Protein AF-A0A3B8PLX9-F1 (afdb_monomer)

Sequence (90 aa):
ATSLEPASADDKPSKPSKPKDPPEPPPPAALLLETIRQRYPDKQLDDQEVLQGIYSELRGDLARSRRLSSFPLKNSDEPGFIFSAFHTSD

Structure (mmCIF, N/CA/C/O backbone):
data_AF-A0A3B8PLX9-F1
#
_entry.id   AF-A0A3B8PLX9-F1
#
loop_
_atom_site.group_PDB
_atom_site.id
_atom_site.type_symbol
_atom_site.label_atom_id
_atom_site.label_alt_id
_atom_site.label_comp_id
_atom_site.label_asym_id
_atom_site.label_entity_id
_atom_site.label_seq_id
_atom_site.pdbx_PDB_ins_code
_atom_site.Cartn_x
_atom_site.Cartn_y
_atom_site.Cartn_z
_atom_site.occupancy
_atom_site.B_iso_or_equiv
_atom_site.auth_seq_id
_atom_site.auth_comp_id
_atom_site.auth_asym_id
_atom_site.auth_atom_id
_atom_site.pdbx_PDB_model_num
ATOM 1 N N . ALA A 1 1 ? -73.718 -25.627 -36.104 1.00 40.94 1 ALA A N 1
ATOM 2 C CA . ALA A 1 1 ? -72.440 -25.727 -36.828 1.00 40.94 1 ALA A CA 1
ATOM 3 C C . ALA A 1 1 ? -71.320 -25.579 -35.814 1.00 40.94 1 ALA A C 1
ATOM 5 O O . ALA A 1 1 ? -71.329 -24.640 -35.031 1.00 40.94 1 ALA A O 1
ATOM 6 N N . THR A 1 2 ? -70.469 -26.590 -35.776 1.00 45.31 2 THR A N 1
ATOM 7 C CA . THR A 1 2 ? -69.294 -26.784 -34.926 1.00 45.31 2 THR A CA 1
ATOM 8 C C . THR A 1 2 ? -68.184 -25.786 -35.274 1.00 45.31 2 THR A C 1
ATOM 10 O O . THR A 1 2 ? -67.995 -25.520 -36.454 1.00 45.31 2 THR A O 1
ATOM 13 N N . SER A 1 3 ? -67.433 -25.299 -34.282 1.00 45.28 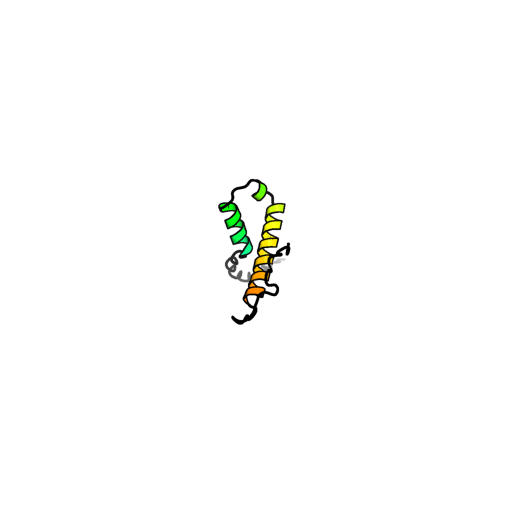3 SER A N 1
ATOM 14 C CA . SER A 1 3 ? -66.045 -24.804 -34.422 1.00 45.28 3 SER A CA 1
ATOM 15 C C . SER A 1 3 ? -65.458 -24.715 -33.004 1.00 45.28 3 SER A C 1
ATOM 17 O O . SER A 1 3 ? -65.882 -23.860 -32.238 1.00 45.28 3 SER A O 1
ATOM 19 N N . LEU A 1 4 ? -64.784 -25.741 -32.472 1.00 48.62 4 LEU A N 1
ATOM 20 C CA . LEU A 1 4 ? -63.360 -26.088 -32.649 1.00 48.62 4 LEU A CA 1
ATOM 21 C C . LEU A 1 4 ? -62.401 -24.912 -32.389 1.00 48.62 4 LEU A C 1
ATOM 23 O O . LEU A 1 4 ? -62.250 -24.012 -33.210 1.00 48.62 4 LEU A O 1
ATOM 27 N N . GLU A 1 5 ? -61.776 -24.999 -31.214 1.00 45.62 5 GLU A N 1
ATOM 28 C CA . GLU A 1 5 ? -60.527 -24.373 -30.762 1.00 45.62 5 GLU A CA 1
ATOM 29 C C . GLU A 1 5 ? -59.353 -24.693 -31.727 1.00 45.62 5 GLU A C 1
ATOM 31 O O . GLU A 1 5 ? -59.474 -25.619 -32.538 1.00 45.62 5 GLU A O 1
ATOM 36 N N . PRO A 1 6 ? -58.206 -23.986 -31.649 1.00 49.72 6 PRO A N 1
ATOM 37 C CA . PRO A 1 6 ? -57.218 -24.422 -30.657 1.00 49.72 6 PRO A CA 1
ATOM 38 C C . PRO A 1 6 ? -56.426 -23.301 -29.966 1.00 49.72 6 PRO A C 1
ATOM 40 O O . PRO A 1 6 ? -56.002 -22.317 -30.575 1.00 49.72 6 PRO A O 1
ATOM 43 N N . ALA A 1 7 ? -56.159 -23.529 -28.680 1.00 48.34 7 ALA A N 1
ATOM 44 C CA . ALA A 1 7 ? -55.030 -22.991 -27.948 1.00 48.34 7 ALA A CA 1
ATOM 45 C C . ALA A 1 7 ? -53.717 -23.128 -28.741 1.00 48.34 7 ALA A C 1
ATOM 47 O O . ALA A 1 7 ? -53.261 -24.234 -29.038 1.00 48.34 7 ALA A O 1
ATOM 48 N N . SER A 1 8 ? -53.066 -21.998 -29.021 1.00 42.56 8 SER A N 1
ATOM 49 C CA . SER A 1 8 ? -51.649 -21.985 -29.378 1.00 42.56 8 SER A CA 1
ATOM 50 C C . SER A 1 8 ? -50.826 -22.011 -28.097 1.00 42.56 8 SER A C 1
ATOM 52 O O . SER A 1 8 ? -50.611 -20.991 -27.444 1.00 42.56 8 SER A O 1
ATOM 54 N N . ALA A 1 9 ? -50.387 -23.215 -27.741 1.00 51.62 9 ALA A N 1
ATOM 55 C CA . ALA A 1 9 ? -49.258 -23.434 -26.859 1.00 51.62 9 ALA A CA 1
ATOM 56 C C . ALA A 1 9 ? -47.992 -22.856 -27.520 1.00 51.62 9 ALA A C 1
ATOM 58 O O . ALA A 1 9 ? -47.415 -23.465 -28.419 1.00 51.62 9 ALA A O 1
ATOM 59 N N . ASP A 1 10 ? -47.571 -21.667 -27.089 1.00 49.09 10 ASP A N 1
ATOM 60 C CA . ASP A 1 10 ? -46.253 -21.104 -27.406 1.00 49.09 10 ASP A CA 1
ATOM 61 C C . ASP A 1 10 ? -45.230 -21.706 -26.423 1.00 49.09 10 ASP A C 1
ATOM 63 O O . ASP A 1 10 ? -44.762 -21.069 -25.478 1.00 49.09 10 ASP A O 1
ATOM 67 N N . ASP A 1 11 ? -44.943 -22.996 -26.604 1.00 54.59 11 ASP A N 1
ATOM 68 C CA . ASP A 1 11 ? -43.874 -23.703 -25.899 1.00 54.59 11 ASP A CA 1
ATOM 69 C C . ASP A 1 11 ? -42.536 -23.332 -26.556 1.00 54.59 11 ASP A C 1
ATOM 71 O O . ASP A 1 11 ? -42.040 -23.987 -27.478 1.00 54.59 11 ASP A O 1
ATOM 75 N N . LYS A 1 12 ? -41.977 -22.185 -26.151 1.00 59.41 12 LYS A N 1
ATOM 76 C CA . LYS A 1 12 ? -40.623 -21.787 -26.549 1.00 59.41 12 LYS A CA 1
ATOM 77 C C . LYS A 1 12 ? -39.602 -22.510 -25.667 1.00 59.41 12 LYS A C 1
ATOM 79 O O . LYS A 1 12 ? -39.694 -22.409 -24.444 1.00 59.41 12 LYS A O 1
ATOM 84 N N . PRO A 1 13 ? -38.564 -23.148 -26.246 1.00 51.47 13 PRO A N 1
ATOM 85 C CA . PRO A 1 13 ? -37.569 -23.865 -25.463 1.00 51.47 13 PRO A CA 1
ATOM 86 C C . PRO A 1 13 ? -36.821 -22.889 -24.550 1.00 51.47 13 PRO A C 1
ATOM 88 O O . PRO A 1 13 ? -36.120 -21.986 -25.023 1.00 51.47 13 PRO A O 1
ATOM 91 N N . SER A 1 14 ? -36.956 -23.082 -23.237 1.00 59.06 14 SER A N 1
ATOM 92 C CA . SER A 1 14 ? -36.136 -22.408 -22.235 1.00 59.06 14 SER A CA 1
ATOM 93 C C . SER A 1 14 ? -34.670 -22.744 -22.504 1.00 59.06 14 SER A C 1
ATOM 95 O O . SER A 1 14 ? -34.233 -23.880 -22.314 1.00 59.06 14 SER A O 1
ATOM 97 N N . LYS A 1 15 ? -33.902 -21.758 -22.980 1.00 63.66 15 LYS A N 1
ATOM 98 C CA . LYS A 1 15 ? -32.450 -21.889 -23.136 1.00 63.66 15 LYS A CA 1
ATOM 99 C C . LYS A 1 15 ? -31.843 -22.310 -21.790 1.00 63.66 15 LYS A C 1
ATOM 101 O O . LYS A 1 15 ? -32.192 -21.706 -20.775 1.00 63.66 15 LYS A O 1
ATOM 106 N N . PRO A 1 16 ? -30.935 -23.299 -21.761 1.00 60.28 16 PRO A N 1
ATOM 107 C CA . PRO A 1 16 ? -30.288 -23.706 -20.526 1.00 60.28 16 PRO A CA 1
ATOM 108 C C . PRO A 1 16 ? -29.478 -22.536 -19.964 1.00 60.28 16 PRO A C 1
ATOM 110 O O . PRO A 1 16 ? -28.615 -21.966 -20.640 1.00 60.28 16 PRO A O 1
ATOM 113 N N . SER A 1 17 ? -29.789 -22.164 -18.726 1.00 60.22 17 SER A N 1
ATOM 114 C CA . SER A 1 17 ? -29.046 -21.201 -17.923 1.00 60.22 17 SER A CA 1
ATOM 115 C C . SER A 1 17 ? -27.597 -21.674 -17.839 1.00 60.22 17 SER A C 1
ATOM 117 O O . SER A 1 17 ? -27.327 -22.762 -17.328 1.00 60.22 17 SER A O 1
ATOM 119 N N . LYS A 1 18 ? -26.656 -20.884 -18.367 1.00 67.50 18 LYS A N 1
ATOM 120 C CA . LYS A 1 18 ? -25.227 -21.172 -18.206 1.00 67.50 18 LYS A CA 1
ATOM 121 C C . LYS A 1 18 ? -24.891 -21.283 -16.709 1.00 67.50 18 LYS A C 1
ATOM 123 O O . LYS A 1 18 ? -25.462 -20.521 -15.921 1.00 67.50 18 LYS A O 1
ATOM 128 N N . PRO A 1 19 ? -23.985 -22.198 -16.316 1.00 63.59 19 PRO A N 1
ATOM 129 C CA . PRO A 1 19 ? -23.510 -22.289 -14.943 1.00 63.59 19 PRO A CA 1
ATOM 130 C C . PRO A 1 19 ? -23.007 -20.921 -14.485 1.00 63.59 19 PRO A C 1
ATOM 132 O O . PRO A 1 19 ? -22.288 -20.246 -15.218 1.00 63.59 19 PRO A O 1
ATOM 135 N N . LYS A 1 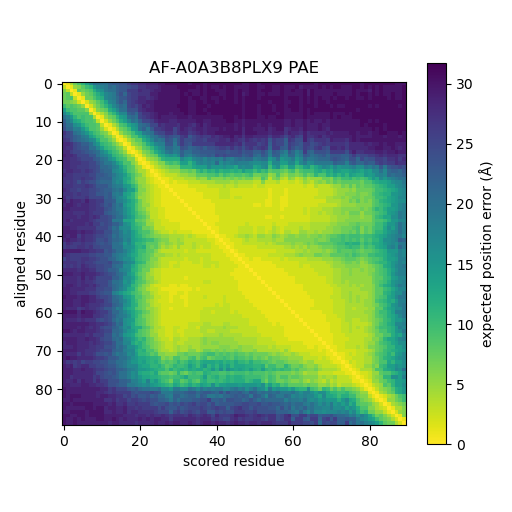20 ? -23.436 -20.499 -13.297 1.00 72.50 20 LYS A N 1
ATOM 136 C CA . LYS A 1 20 ? -22.982 -19.260 -12.671 1.00 72.50 20 LYS A CA 1
ATOM 137 C C . LYS A 1 20 ? -21.491 -19.426 -12.375 1.00 72.50 20 LYS A C 1
ATOM 139 O O . LYS A 1 20 ? -21.139 -20.310 -11.595 1.00 72.50 20 LYS A O 1
ATOM 144 N N . ASP A 1 21 ? -20.646 -18.634 -13.031 1.00 76.06 21 ASP A N 1
ATOM 145 C CA . ASP A 1 21 ? -19.206 -18.662 -12.786 1.00 76.06 21 ASP A CA 1
ATOM 146 C C . ASP A 1 21 ? -18.923 -18.442 -11.286 1.00 76.06 21 ASP A C 1
ATOM 148 O O . ASP A 1 21 ? -19.662 -17.701 -10.619 1.00 76.06 21 ASP A O 1
ATOM 152 N N . PRO A 1 22 ? -17.901 -19.114 -10.725 1.00 76.94 22 PRO A N 1
ATOM 153 C CA . PRO A 1 22 ? -17.532 -18.938 -9.328 1.00 76.94 22 PRO A CA 1
ATOM 154 C C . PRO A 1 22 ? -17.176 -17.469 -9.042 1.00 76.94 22 PRO A C 1
ATOM 156 O O . PRO A 1 22 ? -16.657 -16.780 -9.924 1.00 76.94 22 PRO A O 1
ATOM 159 N N . PRO A 1 23 ? -17.457 -16.969 -7.824 1.00 79.31 23 PRO A N 1
ATOM 160 C CA . PRO A 1 23 ? -17.202 -15.577 -7.477 1.00 79.31 23 PRO A CA 1
ATOM 161 C C . PRO A 1 23 ? -15.710 -15.254 -7.601 1.00 79.31 23 PRO A C 1
ATOM 163 O O . PRO A 1 23 ? -14.860 -16.003 -7.115 1.00 79.31 23 PRO A O 1
ATOM 166 N N . GLU A 1 24 ? -15.407 -14.135 -8.257 1.00 84.12 24 GLU A N 1
ATOM 167 C CA . GLU A 1 24 ? -14.041 -13.638 -8.410 1.00 84.12 24 GLU A CA 1
ATOM 168 C C . GLU A 1 24 ? -13.423 -13.365 -7.027 1.00 84.12 24 GLU A C 1
ATOM 170 O O . GLU A 1 24 ? -14.118 -12.861 -6.134 1.00 84.12 24 GLU A O 1
ATOM 175 N N . PRO A 1 25 ? -12.137 -13.704 -6.807 1.00 86.50 25 PRO A N 1
ATOM 176 C CA . PRO A 1 25 ? -11.482 -13.408 -5.543 1.00 86.50 25 PRO A CA 1
ATOM 177 C C . PRO A 1 25 ? -11.486 -11.899 -5.262 1.00 86.50 25 PRO A C 1
ATOM 179 O O . PRO A 1 25 ? -11.360 -11.087 -6.183 1.00 86.50 25 PRO A O 1
ATOM 182 N N . PRO A 1 26 ? -11.593 -11.501 -3.983 1.00 88.56 26 PRO A N 1
ATOM 183 C CA . PRO A 1 26 ? -11.599 -10.096 -3.620 1.00 88.56 26 PRO A CA 1
ATOM 184 C C . PRO A 1 26 ? -10.279 -9.424 -4.032 1.00 88.56 26 PRO A C 1
ATOM 186 O O . PRO A 1 26 ? -9.210 -10.043 -3.955 1.00 88.56 26 PRO A O 1
ATOM 189 N N . PRO A 1 27 ? -10.318 -8.139 -4.425 1.00 92.62 27 PRO A N 1
ATOM 190 C CA . PRO A 1 27 ? -9.113 -7.393 -4.749 1.00 92.62 27 PRO A CA 1
ATOM 191 C C . PRO A 1 27 ? -8.109 -7.410 -3.584 1.00 92.62 27 PRO A C 1
ATOM 193 O O . PRO A 1 27 ? -8.521 -7.294 -2.427 1.00 92.62 27 PRO A O 1
ATOM 196 N N . PRO A 1 28 ? -6.788 -7.445 -3.844 1.00 93.62 28 PRO A N 1
ATOM 197 C CA . PRO A 1 28 ? -5.781 -7.452 -2.780 1.00 93.62 28 PRO A CA 1
ATOM 198 C C . PRO A 1 28 ? -5.910 -6.288 -1.785 1.00 93.62 28 PRO A C 1
ATOM 200 O O . PRO A 1 28 ? -5.708 -6.474 -0.591 1.00 93.62 28 PRO A O 1
ATOM 203 N N . ALA A 1 29 ? -6.307 -5.100 -2.255 1.00 95.31 29 ALA A N 1
ATOM 204 C CA . ALA A 1 29 ? -6.545 -3.942 -1.393 1.00 95.31 29 ALA A CA 1
ATOM 205 C C . ALA A 1 29 ? -7.690 -4.173 -0.385 1.00 95.31 29 ALA A C 1
ATOM 207 O O . ALA A 1 29 ? -7.608 -3.696 0.742 1.00 95.31 29 ALA A O 1
ATOM 208 N N . ALA A 1 30 ? -8.721 -4.943 -0.755 1.00 94.88 30 ALA A N 1
ATOM 209 C CA . ALA A 1 30 ? -9.828 -5.276 0.141 1.00 94.88 30 ALA A CA 1
ATOM 210 C C . ALA A 1 30 ? -9.375 -6.230 1.258 1.00 94.88 30 ALA A C 1
ATOM 212 O O . ALA A 1 30 ? -9.732 -6.042 2.416 1.00 94.88 30 ALA A O 1
ATOM 213 N N . LEU A 1 31 ? -8.526 -7.210 0.928 1.00 95.88 31 LEU A N 1
ATOM 214 C CA . LEU A 1 31 ? -7.942 -8.122 1.918 1.00 95.88 31 LEU A CA 1
ATOM 215 C C . LEU A 1 31 ? -7.030 -7.388 2.912 1.00 95.88 31 LEU A C 1
ATOM 217 O O . LEU A 1 31 ? -7.063 -7.662 4.113 1.00 95.88 31 LEU A O 1
ATOM 221 N N . LEU A 1 32 ? -6.224 -6.442 2.420 1.00 95.69 32 LEU A N 1
ATOM 222 C CA . LEU A 1 32 ? -5.358 -5.618 3.265 1.00 95.69 32 LEU A CA 1
ATOM 223 C C . LEU A 1 32 ? -6.168 -4.706 4.187 1.00 95.69 32 LEU A C 1
ATOM 225 O O . LEU A 1 32 ? -5.853 -4.620 5.371 1.00 95.69 32 LEU A O 1
ATOM 229 N N . LEU A 1 33 ? -7.229 -4.080 3.673 1.00 95.81 33 LEU A N 1
ATOM 230 C CA . LEU A 1 33 ? -8.126 -3.261 4.483 1.00 95.81 33 LEU A CA 1
ATOM 231 C C . LEU A 1 33 ? -8.738 -4.076 5.627 1.00 95.81 33 LEU A C 1
ATOM 233 O O . LEU A 1 33 ? -8.710 -3.645 6.776 1.00 95.81 33 LEU A O 1
ATOM 237 N N . GLU A 1 34 ? -9.221 -5.282 5.339 1.00 95.12 34 GLU A N 1
ATOM 238 C CA . GLU A 1 34 ? -9.799 -6.149 6.367 1.00 95.12 34 GLU A CA 1
ATOM 239 C C . GLU A 1 34 ? -8.756 -6.585 7.406 1.00 95.12 34 GLU A C 1
ATOM 241 O O . GLU A 1 34 ? -9.030 -6.624 8.605 1.00 95.12 34 GLU A O 1
ATOM 246 N N . THR A 1 35 ? -7.516 -6.820 6.969 1.00 96.06 35 THR A N 1
ATOM 247 C CA . THR A 1 35 ? -6.396 -7.095 7.879 1.00 96.06 35 THR A CA 1
ATOM 248 C C . THR A 1 35 ? -6.127 -5.910 8.812 1.00 96.06 35 THR A C 1
ATOM 250 O O . THR A 1 35 ? -5.895 -6.113 10.005 1.00 96.06 35 THR A O 1
ATOM 253 N N . ILE A 1 36 ? -6.187 -4.674 8.304 1.00 95.00 36 ILE A N 1
ATOM 254 C CA . ILE A 1 36 ? -6.028 -3.458 9.117 1.00 95.00 36 ILE A CA 1
ATOM 255 C C . ILE A 1 36 ? -7.139 -3.378 10.166 1.00 95.00 36 ILE A C 1
ATOM 257 O O . ILE A 1 36 ? -6.834 -3.188 11.341 1.00 95.00 36 ILE A O 1
ATOM 261 N N . ARG A 1 37 ? -8.399 -3.618 9.782 1.00 94.69 37 ARG A N 1
ATOM 262 C CA . ARG A 1 37 ? -9.541 -3.610 10.715 1.00 94.69 37 ARG A CA 1
ATOM 263 C C . ARG A 1 37 ? -9.399 -4.649 11.827 1.00 94.69 37 ARG A C 1
ATOM 265 O O . ARG A 1 37 ? -9.694 -4.361 12.981 1.00 94.69 37 ARG A O 1
ATOM 272 N N . GLN A 1 38 ? -8.907 -5.843 11.497 1.00 95.56 38 GLN A N 1
ATOM 273 C CA . GLN A 1 38 ? -8.678 -6.904 12.482 1.00 95.56 38 GLN A CA 1
ATOM 274 C C . GLN A 1 38 ? -7.524 -6.590 13.441 1.00 95.56 38 GLN A C 1
ATOM 276 O O . GLN A 1 38 ? -7.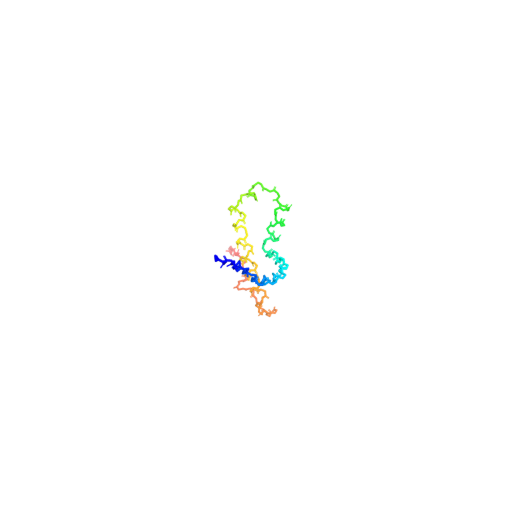571 -6.966 14.611 1.00 95.56 38 GLN A O 1
ATOM 281 N N . ARG A 1 39 ? -6.463 -5.941 12.948 1.00 96.88 39 ARG A N 1
ATOM 282 C CA . ARG A 1 39 ? -5.264 -5.629 13.742 1.00 96.88 39 ARG A CA 1
ATOM 283 C C . ARG A 1 39 ? -5.424 -4.382 14.605 1.00 96.88 39 ARG A C 1
ATOM 285 O O . ARG A 1 39 ? -4.841 -4.336 15.685 1.00 96.88 39 ARG A O 1
ATOM 292 N N . TYR A 1 40 ? -6.190 -3.404 14.137 1.00 94.69 40 TYR A N 1
ATOM 293 C CA . TYR A 1 40 ? -6.344 -2.097 14.766 1.00 94.69 40 TYR A CA 1
ATOM 294 C C . TYR A 1 40 ? -7.831 -1.774 14.928 1.00 94.69 40 TYR A C 1
ATOM 296 O O . TYR A 1 40 ? -8.368 -0.999 14.146 1.00 94.69 40 TYR A O 1
ATOM 304 N N . PRO A 1 41 ? -8.526 -2.373 15.908 1.00 90.81 41 PRO A N 1
ATOM 305 C CA . PRO A 1 41 ? -9.940 -2.099 16.130 1.00 90.81 41 PRO A CA 1
ATOM 306 C C . PRO A 1 41 ? -10.122 -0.679 16.691 1.00 90.81 41 PRO A C 1
ATOM 308 O O . PRO A 1 41 ? -10.060 -0.459 17.900 1.00 90.81 41 PRO A O 1
ATOM 311 N N . ASP A 1 42 ? -10.330 0.284 15.797 1.00 94.50 42 ASP A N 1
ATOM 312 C CA . ASP A 1 42 ? -10.620 1.685 16.100 1.00 94.50 42 ASP A CA 1
ATOM 313 C C . ASP A 1 42 ? -12.010 2.050 15.561 1.00 94.50 42 ASP A C 1
ATOM 315 O O . ASP A 1 42 ? -12.394 1.629 14.471 1.00 94.50 42 ASP A O 1
ATOM 319 N N . LYS A 1 43 ? -12.752 2.873 16.306 1.00 93.38 43 LYS A N 1
ATOM 320 C CA . LYS A 1 43 ? -14.080 3.375 15.922 1.00 93.38 43 LYS A CA 1
ATOM 321 C C . LYS A 1 43 ? -14.033 4.196 14.636 1.00 93.38 43 LYS A C 1
ATOM 323 O O . LYS A 1 43 ? -15.017 4.256 13.910 1.00 93.38 43 LYS A O 1
ATOM 328 N N . GLN A 1 44 ? -12.899 4.837 14.349 1.00 91.25 44 GLN A N 1
ATOM 329 C CA . GLN A 1 44 ? -12.723 5.579 13.098 1.00 91.25 44 GLN A CA 1
ATOM 330 C C . GLN A 1 44 ? -12.734 4.660 11.867 1.00 91.25 44 GLN A C 1
ATOM 332 O O . GLN A 1 44 ? -13.078 5.107 10.779 1.00 91.25 44 GLN A O 1
ATOM 337 N N . LEU A 1 45 ? -12.413 3.371 12.028 1.00 91.50 45 LEU A N 1
ATOM 338 C CA . LEU A 1 45 ? -12.459 2.382 10.946 1.00 91.50 45 LEU A CA 1
ATOM 339 C C . LEU A 1 45 ? -13.862 1.801 10.708 1.00 91.50 45 LEU A C 1
ATOM 341 O O . LEU A 1 45 ? -14.013 0.903 9.879 1.00 91.50 45 LEU A O 1
ATOM 345 N N . ASP A 1 46 ? -14.880 2.296 11.413 1.00 91.12 46 ASP A N 1
ATOM 346 C CA . ASP A 1 46 ? -16.285 2.039 11.089 1.00 91.12 46 ASP A CA 1
ATOM 347 C C . ASP A 1 46 ? -16.869 3.126 10.169 1.00 91.12 46 ASP A C 1
ATOM 349 O O . ASP A 1 46 ? -17.940 2.937 9.590 1.00 91.12 46 ASP A O 1
ATOM 353 N N . ASP A 1 47 ? -16.165 4.252 10.008 1.00 95.94 47 ASP A N 1
ATOM 354 C CA . ASP A 1 47 ? -16.557 5.323 9.099 1.00 95.94 47 ASP A CA 1
ATOM 355 C C . ASP A 1 47 ? -16.269 4.929 7.642 1.00 95.94 47 ASP A C 1
ATOM 357 O O . ASP A 1 47 ? -15.137 4.633 7.246 1.00 95.94 47 ASP A O 1
ATOM 361 N N . GLN A 1 48 ? -17.317 4.948 6.820 1.00 94.94 48 GLN A N 1
ATOM 362 C CA . GLN A 1 48 ? -17.234 4.579 5.415 1.00 94.94 48 GLN A CA 1
ATOM 363 C C . GLN A 1 48 ? -16.332 5.522 4.606 1.00 94.94 48 GLN A C 1
ATOM 365 O O . GLN A 1 48 ? -15.667 5.056 3.681 1.00 94.94 48 GLN A O 1
ATOM 370 N N . GLU A 1 49 ? -16.281 6.818 4.923 1.00 96.62 49 GLU A N 1
ATOM 371 C CA . GLU A 1 49 ? -15.409 7.765 4.216 1.00 96.62 49 GLU A CA 1
ATOM 372 C C . GLU A 1 49 ? -13.936 7.454 4.492 1.00 96.62 49 GLU A C 1
ATOM 374 O O . GLU A 1 49 ? -13.119 7.408 3.566 1.00 96.62 49 GLU A O 1
ATOM 379 N N . VAL A 1 50 ? -13.615 7.130 5.747 1.00 95.50 50 VAL A N 1
ATOM 380 C CA . VAL A 1 50 ? -12.273 6.706 6.168 1.00 95.50 50 VAL A CA 1
ATOM 381 C C . VAL A 1 50 ? -11.883 5.404 5.470 1.00 95.50 50 VAL A C 1
ATOM 383 O O . VAL A 1 50 ? -10.806 5.318 4.875 1.00 95.50 50 VAL A O 1
ATOM 386 N N . LEU A 1 51 ? -12.772 4.406 5.460 1.00 95.56 51 LEU A N 1
ATOM 387 C CA . LEU A 1 51 ? -12.526 3.126 4.790 1.00 95.56 51 LEU A CA 1
ATOM 388 C C . LEU A 1 51 ? -12.291 3.289 3.283 1.00 95.56 51 LEU A C 1
ATOM 390 O O . LEU A 1 51 ? -11.394 2.651 2.727 1.00 95.56 51 LEU A O 1
ATOM 394 N N . GLN A 1 52 ? -13.060 4.154 2.615 1.00 96.75 52 GLN A N 1
ATOM 395 C CA . GLN A 1 52 ? -12.875 4.450 1.190 1.00 96.75 52 GLN A CA 1
ATOM 396 C C . GLN A 1 52 ? -11.552 5.174 0.914 1.00 96.75 52 GLN A C 1
ATOM 398 O O . GLN A 1 52 ? -10.885 4.868 -0.082 1.00 96.75 52 GLN A O 1
ATOM 403 N N . GLY A 1 53 ? -11.149 6.093 1.796 1.00 97.38 53 GLY A N 1
ATOM 404 C CA . GLY A 1 53 ? -9.854 6.770 1.731 1.00 97.38 53 GLY A CA 1
ATOM 405 C C . GLY A 1 53 ? -8.695 5.777 1.805 1.00 97.38 53 GLY A C 1
ATOM 406 O O . GLY A 1 53 ? -7.891 5.695 0.873 1.00 97.38 53 GLY A O 1
ATOM 407 N N . ILE A 1 54 ? -8.680 4.944 2.850 1.00 96.44 54 ILE A N 1
ATOM 408 C CA . ILE A 1 54 ? -7.647 3.918 3.056 1.00 96.44 54 ILE A CA 1
ATOM 409 C C . ILE A 1 54 ? -7.624 2.933 1.882 1.00 96.44 54 ILE A C 1
ATOM 411 O O . ILE A 1 54 ? -6.562 2.617 1.348 1.00 96.44 54 ILE A O 1
ATOM 415 N N . TYR A 1 55 ? -8.787 2.461 1.425 1.00 97.06 55 TYR A N 1
ATOM 416 C CA . TYR A 1 55 ? -8.862 1.549 0.284 1.00 97.06 55 TYR A CA 1
ATOM 417 C C . TYR A 1 55 ? -8.247 2.148 -0.989 1.00 97.06 55 TYR A C 1
ATOM 419 O O . TYR A 1 55 ? -7.500 1.475 -1.708 1.00 97.06 55 TYR A O 1
ATOM 427 N N . SER A 1 56 ? -8.558 3.415 -1.274 1.00 97.56 56 SER A N 1
ATOM 428 C CA . SER A 1 56 ? -8.049 4.128 -2.448 1.00 97.56 56 SER A CA 1
ATOM 429 C C . SER A 1 56 ? -6.529 4.289 -2.391 1.00 97.56 56 SER A C 1
ATOM 431 O O . SER A 1 56 ? -5.848 4.081 -3.400 1.00 97.56 56 SER A O 1
ATOM 433 N N . GLU A 1 57 ? -5.995 4.586 -1.207 1.00 97.69 57 GLU A N 1
ATOM 434 C CA . GLU A 1 57 ? -4.558 4.678 -0.955 1.00 97.69 57 GLU A CA 1
ATOM 435 C C . GLU A 1 57 ? -3.861 3.328 -1.149 1.00 97.69 57 GLU A C 1
ATOM 437 O O . GLU A 1 57 ? -2.958 3.228 -1.983 1.00 97.69 57 GLU A O 1
ATOM 442 N N . LEU A 1 58 ? -4.361 2.264 -0.508 1.00 97.31 58 LEU A N 1
ATOM 443 C CA . LEU A 1 58 ? -3.835 0.901 -0.645 1.00 97.31 58 LEU A CA 1
ATOM 444 C C . LEU A 1 58 ? -3.805 0.447 -2.105 1.00 97.31 58 LEU A C 1
ATOM 446 O O . LEU A 1 58 ? -2.828 -0.142 -2.576 1.00 97.31 58 LEU A O 1
ATOM 450 N N . ARG A 1 59 ? -4.870 0.730 -2.860 1.00 97.19 59 ARG A N 1
ATOM 451 C CA . ARG A 1 59 ? -4.925 0.412 -4.289 1.00 97.19 59 ARG A CA 1
ATOM 452 C C . ARG A 1 59 ? -3.853 1.175 -5.073 1.00 97.19 59 ARG A C 1
ATOM 454 O O . ARG A 1 59 ? -3.206 0.585 -5.944 1.00 97.19 59 ARG A O 1
ATOM 461 N N . GLY A 1 60 ? -3.670 2.461 -4.779 1.00 97.50 60 GLY A N 1
ATOM 462 C CA . GLY A 1 60 ? -2.638 3.298 -5.389 1.00 97.50 60 GLY A CA 1
ATOM 463 C C . GLY A 1 60 ? -1.224 2.806 -5.080 1.00 97.50 60 GLY A C 1
ATOM 464 O O . GLY A 1 60 ? -0.406 2.682 -5.994 1.00 97.50 60 GLY A O 1
ATOM 465 N N . ASP A 1 61 ? -0.950 2.461 -3.825 1.00 97.19 61 ASP A N 1
ATOM 466 C CA . ASP A 1 61 ? 0.342 1.940 -3.377 1.00 97.19 61 ASP A CA 1
ATOM 467 C C . ASP A 1 61 ? 0.680 0.594 -3.998 1.00 97.19 61 ASP A C 1
ATOM 469 O O . ASP A 1 61 ? 1.806 0.388 -4.451 1.00 97.19 61 ASP A O 1
ATOM 473 N N . LEU A 1 62 ? -0.286 -0.317 -4.113 1.00 96.56 62 LEU A N 1
ATOM 474 C CA . LEU A 1 62 ? -0.065 -1.596 -4.787 1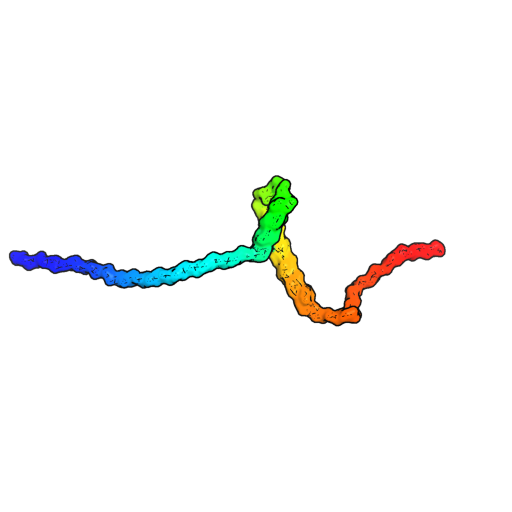.00 96.56 62 LEU A CA 1
ATOM 475 C C . LEU A 1 62 ? 0.276 -1.411 -6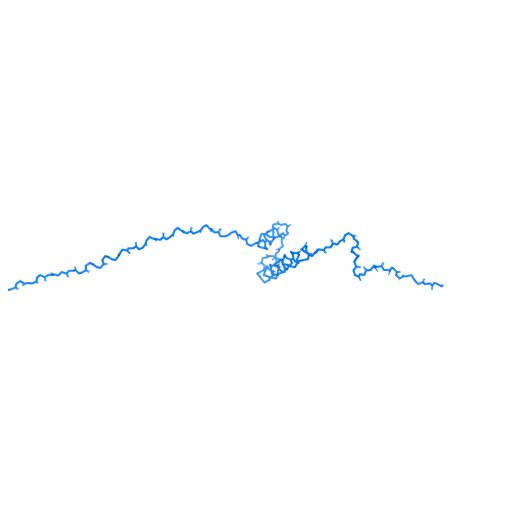.270 1.00 96.56 62 LEU A C 1
ATOM 477 O O . LEU A 1 62 ? 1.150 -2.098 -6.798 1.00 96.56 62 LEU A O 1
ATOM 481 N N . ALA A 1 63 ? -0.383 -0.477 -6.956 1.00 95.25 63 ALA A N 1
ATOM 482 C CA . ALA A 1 63 ? -0.069 -0.180 -8.350 1.00 95.25 63 ALA A CA 1
ATOM 483 C C . ALA A 1 63 ? 1.322 0.463 -8.497 1.00 95.25 63 ALA A C 1
ATOM 485 O O . ALA A 1 63 ? 2.110 0.046 -9.351 1.00 95.25 63 ALA A O 1
ATOM 486 N N . ARG A 1 64 ? 1.648 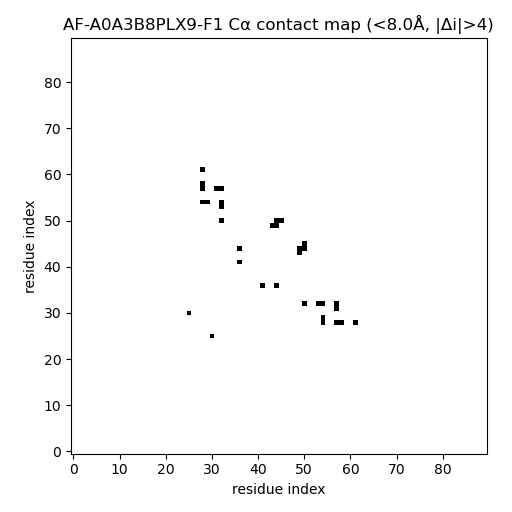1.446 -7.646 1.00 96.94 64 ARG A N 1
ATOM 487 C CA . ARG A 1 64 ? 2.961 2.112 -7.634 1.00 96.94 64 ARG A CA 1
ATOM 488 C C . ARG A 1 64 ? 4.089 1.145 -7.298 1.00 96.94 64 ARG A C 1
ATOM 490 O O . ARG A 1 64 ? 5.075 1.103 -8.024 1.00 96.94 64 ARG A O 1
ATOM 497 N N . SER A 1 65 ? 3.934 0.349 -6.245 1.00 96.12 65 SER A N 1
ATOM 498 C CA . SER A 1 65 ? 4.948 -0.610 -5.794 1.00 96.12 65 SER A CA 1
ATOM 499 C C . SER A 1 65 ? 5.255 -1.656 -6.859 1.00 96.12 65 SER A C 1
ATOM 501 O O . SER A 1 65 ? 6.425 -1.879 -7.138 1.00 96.12 65 SER A O 1
ATOM 503 N N . ARG A 1 66 ? 4.239 -2.216 -7.534 1.00 95.81 66 ARG A N 1
ATOM 504 C CA . ARG A 1 66 ? 4.437 -3.129 -8.677 1.00 95.81 66 ARG A CA 1
ATOM 505 C C . ARG A 1 66 ? 5.236 -2.487 -9.807 1.00 95.81 66 ARG A C 1
ATOM 507 O O . ARG A 1 66 ? 6.076 -3.138 -10.417 1.00 95.81 66 ARG A O 1
ATOM 514 N N . ARG A 1 67 ? 4.975 -1.210 -10.100 1.00 95.75 67 ARG A N 1
ATOM 515 C CA . ARG A 1 67 ? 5.717 -0.478 -11.131 1.00 95.75 67 ARG A CA 1
ATOM 516 C C . ARG A 1 67 ? 7.169 -0.256 -10.712 1.00 95.75 67 ARG A C 1
ATOM 518 O O . ARG A 1 67 ? 8.065 -0.519 -11.507 1.00 95.75 67 ARG A O 1
ATOM 525 N N . LEU A 1 68 ? 7.399 0.196 -9.482 1.00 94.69 68 LEU A N 1
ATOM 526 C CA . LEU A 1 68 ? 8.742 0.463 -8.962 1.00 94.69 68 LEU A CA 1
ATOM 527 C C . LEU A 1 68 ? 9.573 -0.818 -8.833 1.00 94.69 68 LEU A C 1
ATOM 529 O O . LEU A 1 68 ? 10.731 -0.822 -9.229 1.00 94.69 68 LEU A O 1
ATOM 533 N N . SER A 1 69 ? 8.980 -1.917 -8.361 1.00 94.50 69 SER A N 1
ATOM 534 C CA . SER A 1 69 ? 9.676 -3.203 -8.229 1.00 94.50 69 SER A CA 1
ATOM 535 C C . SER A 1 69 ? 10.016 -3.852 -9.570 1.00 94.50 69 SER A C 1
ATOM 537 O O . SER A 1 69 ? 10.907 -4.693 -9.633 1.00 94.50 69 SER A O 1
ATOM 539 N N . SER A 1 70 ? 9.325 -3.464 -10.646 1.00 94.94 70 SER A N 1
ATOM 540 C CA . SER A 1 70 ? 9.630 -3.915 -12.007 1.00 94.94 70 SER A CA 1
ATOM 541 C C . SER A 1 70 ? 10.749 -3.119 -12.686 1.00 94.94 70 SER A C 1
ATOM 543 O O . SER A 1 70 ? 11.189 -3.497 -13.772 1.00 94.94 70 SER A O 1
ATOM 545 N N . PHE A 1 71 ? 11.198 -2.010 -12.087 1.00 92.94 71 PHE A N 1
ATOM 546 C CA . PHE A 1 71 ? 12.252 -1.189 -12.669 1.00 92.94 71 PHE A CA 1
ATOM 547 C C . PHE A 1 71 ? 13.610 -1.904 -12.540 1.00 92.94 71 PHE A C 1
ATOM 549 O O . PHE A 1 71 ? 13.990 -2.289 -11.432 1.00 92.94 71 PHE A O 1
ATOM 556 N N . PRO A 1 72 ? 14.352 -2.108 -13.643 1.00 93.56 72 PRO A N 1
ATOM 557 C CA . PRO A 1 72 ? 15.603 -2.851 -13.615 1.00 93.56 72 PRO A CA 1
ATOM 558 C C . PRO A 1 72 ? 16.720 -1.991 -13.018 1.00 93.56 72 PRO A C 1
ATOM 560 O O . PRO A 1 72 ? 17.297 -1.153 -13.708 1.00 93.56 72 PRO A O 1
ATOM 563 N N . LEU A 1 73 ? 17.030 -2.220 -11.743 1.00 91.62 73 LEU A N 1
ATOM 564 C CA . LEU A 1 73 ? 18.178 -1.616 -11.070 1.00 91.62 73 LEU A CA 1
ATOM 565 C C . LEU A 1 73 ? 19.395 -2.541 -11.131 1.00 91.62 73 LEU A C 1
ATOM 567 O O . LEU A 1 73 ? 19.286 -3.760 -10.974 1.00 91.62 73 LEU A O 1
ATOM 571 N N . LYS A 1 74 ? 20.570 -1.956 -11.337 1.00 94.19 74 LYS A N 1
ATOM 572 C CA . LYS A 1 74 ? 21.867 -2.598 -11.116 1.00 94.19 74 LYS A CA 1
ATOM 573 C C . LYS A 1 74 ? 22.283 -2.385 -9.665 1.00 94.19 74 LYS A C 1
ATOM 575 O O . LYS A 1 74 ? 21.966 -1.369 -9.063 1.00 94.19 74 LYS A O 1
ATOM 580 N N . ASN A 1 75 ? 23.092 -3.293 -9.122 1.00 85.94 75 ASN A N 1
ATOM 581 C CA . ASN A 1 75 ? 23.648 -3.131 -7.769 1.00 85.94 75 ASN A CA 1
ATOM 582 C C . ASN A 1 75 ? 24.548 -1.888 -7.622 1.00 85.94 75 ASN A C 1
ATOM 584 O O . ASN A 1 75 ? 24.845 -1.486 -6.505 1.00 85.94 75 ASN A O 1
ATOM 588 N N . SER A 1 76 ? 25.005 -1.310 -8.736 1.00 89.88 76 SER A N 1
ATOM 589 C CA . SER A 1 76 ? 25.757 -0.054 -8.780 1.00 89.88 76 SER A CA 1
ATOM 590 C C . SER A 1 76 ? 24.872 1.195 -8.821 1.00 89.88 76 SER A C 1
ATOM 592 O O . SER A 1 76 ? 25.412 2.294 -8.852 1.00 89.88 76 SER A O 1
ATOM 594 N N . ASP A 1 77 ? 23.548 1.050 -8.923 1.00 87.50 77 ASP A N 1
ATOM 595 C CA . ASP A 1 77 ? 22.645 2.194 -8.996 1.00 87.50 77 ASP A CA 1
ATOM 59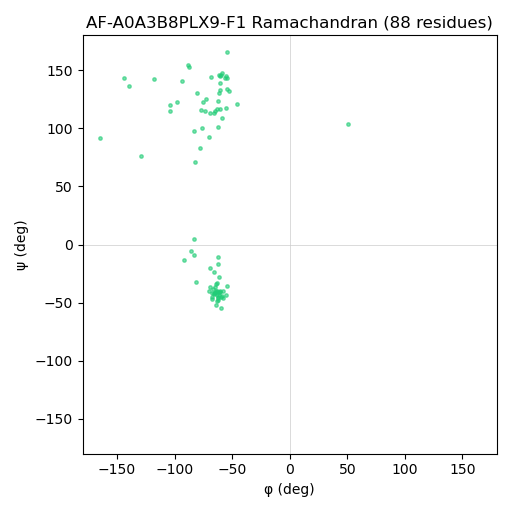6 C C . ASP A 1 77 ? 22.486 2.795 -7.598 1.00 87.50 77 ASP A C 1
ATOM 598 O O . ASP A 1 77 ? 21.984 2.160 -6.668 1.00 87.50 77 ASP A O 1
ATOM 602 N N . GLU A 1 78 ? 22.945 4.031 -7.454 1.00 86.19 78 GLU A N 1
ATOM 603 C CA . GLU A 1 78 ? 22.903 4.776 -6.203 1.00 86.19 78 GLU A CA 1
ATOM 604 C C . GLU A 1 78 ? 21.578 5.545 -6.054 1.00 86.19 78 GLU A C 1
ATOM 606 O O . GLU A 1 78 ? 20.924 5.885 -7.048 1.00 86.19 78 GLU A O 1
ATOM 611 N N . PRO A 1 79 ? 21.149 5.8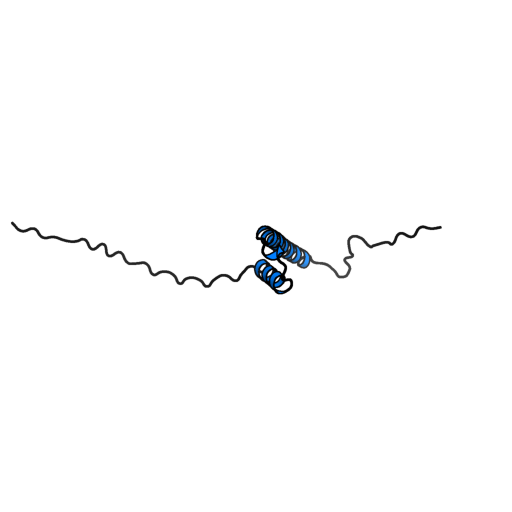46 -4.816 1.00 87.00 79 PRO A N 1
ATOM 612 C CA . PRO A 1 79 ? 20.007 6.721 -4.593 1.00 87.00 79 PRO A CA 1
ATOM 613 C C . PRO A 1 79 ? 20.265 8.116 -5.182 1.00 87.00 79 PRO A C 1
ATOM 615 O O . PRO A 1 79 ? 21.372 8.642 -5.114 1.00 87.00 79 PRO A O 1
ATOM 618 N N . GLY A 1 80 ? 19.215 8.756 -5.710 1.00 82.88 80 GLY A N 1
ATOM 619 C CA . GLY A 1 80 ? 19.318 10.069 -6.369 1.00 82.88 80 GLY A CA 1
ATOM 620 C C . GLY A 1 80 ? 19.790 11.222 -5.470 1.00 82.88 80 GLY A C 1
ATOM 621 O O . GLY A 1 80 ? 20.101 12.298 -5.973 1.00 82.88 80 GLY A O 1
ATOM 622 N N . PHE A 1 81 ? 19.855 11.009 -4.156 1.00 80.12 81 PHE A N 1
ATOM 623 C CA . PHE A 1 81 ? 20.555 11.884 -3.227 1.00 80.12 81 PHE A CA 1
ATOM 624 C C . PHE A 1 81 ? 21.283 11.036 -2.182 1.00 80.12 81 PHE A C 1
ATOM 626 O O . PHE A 1 81 ? 20.727 10.085 -1.630 1.00 80.12 81 PHE A O 1
ATOM 633 N N . ILE A 1 82 ? 22.522 11.413 -1.884 1.00 75.94 82 ILE A N 1
ATOM 634 C CA . ILE A 1 82 ? 23.264 10.904 -0.735 1.00 75.94 82 ILE A CA 1
ATOM 635 C C . ILE A 1 82 ? 23.115 11.958 0.358 1.00 75.94 82 ILE A C 1
ATOM 637 O O . ILE A 1 82 ? 23.427 13.129 0.146 1.00 75.94 82 ILE A O 1
ATOM 641 N N . PHE A 1 83 ? 22.585 11.565 1.515 1.00 74.75 83 PHE A N 1
ATOM 642 C CA . PHE A 1 83 ? 22.496 12.457 2.667 1.00 74.75 83 PHE A CA 1
ATOM 643 C C . PHE A 1 83 ? 23.906 12.898 3.085 1.00 74.75 83 PHE A C 1
ATOM 645 O O . PHE A 1 83 ? 24.717 12.075 3.504 1.00 74.75 83 PHE A O 1
ATOM 652 N N . SER A 1 84 ? 24.190 14.196 2.995 1.00 72.25 84 SER A N 1
ATOM 653 C CA . SER A 1 84 ? 25.370 14.816 3.594 1.00 72.25 84 SER A CA 1
ATOM 654 C C . SER A 1 84 ? 24.940 15.573 4.849 1.00 72.25 84 SER A C 1
ATOM 656 O O . SER A 1 84 ? 24.182 16.541 4.753 1.00 72.25 84 SER A O 1
ATOM 658 N N . ALA A 1 85 ? 25.407 15.140 6.022 1.00 77.69 85 ALA A N 1
ATOM 659 C CA . ALA A 1 85 ? 25.182 15.874 7.262 1.00 77.69 85 ALA A CA 1
ATOM 660 C C . ALA A 1 85 ? 25.827 17.266 7.163 1.00 77.69 85 ALA A C 1
ATOM 662 O O . ALA A 1 85 ? 26.989 17.397 6.779 1.00 77.69 85 ALA A O 1
ATOM 663 N N . PHE A 1 86 ? 25.069 18.311 7.493 1.00 73.88 86 PHE A N 1
ATOM 664 C CA . PHE A 1 86 ? 25.603 19.665 7.571 1.00 73.88 86 PHE A CA 1
ATOM 665 C C . PHE A 1 86 ? 26.464 19.783 8.833 1.00 73.88 86 PHE A C 1
ATOM 667 O O . PHE A 1 86 ? 25.949 19.675 9.945 1.00 73.88 86 PHE A O 1
ATOM 674 N N . HIS A 1 87 ? 27.766 20.002 8.665 1.00 75.81 87 HIS A N 1
ATOM 675 C CA . HIS A 1 87 ? 28.651 20.407 9.752 1.00 75.81 87 HIS A CA 1
ATOM 676 C C . HIS A 1 87 ? 28.935 21.900 9.594 1.00 75.81 87 HIS A C 1
ATOM 678 O O . HIS A 1 87 ? 29.447 22.328 8.561 1.00 75.81 87 HIS A O 1
ATOM 684 N N . THR A 1 88 ? 28.584 22.701 10.599 1.00 74.81 88 THR A N 1
ATOM 685 C CA . THR A 1 88 ? 29.074 24.076 10.702 1.00 74.81 88 THR A CA 1
ATOM 686 C C . THR A 1 88 ? 30.562 24.012 11.019 1.00 74.81 88 THR A C 1
ATOM 688 O O . THR A 1 88 ? 30.937 23.514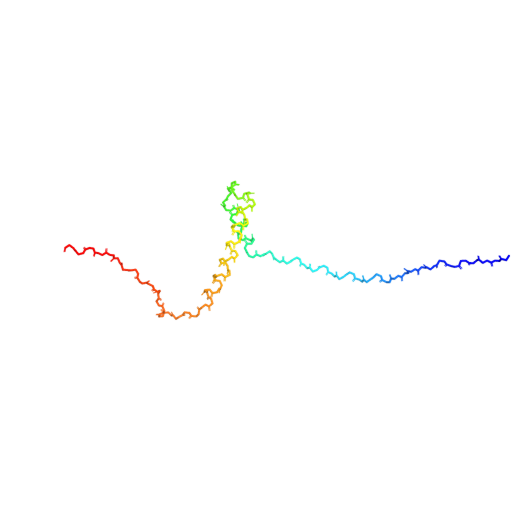 12.079 1.00 74.81 88 THR A O 1
ATOM 691 N N . SER A 1 89 ? 31.407 24.456 10.093 1.00 68.19 89 SER A N 1
ATOM 692 C CA . SER A 1 89 ? 32.811 24.745 10.389 1.00 68.19 89 SER A CA 1
ATOM 693 C C . SER A 1 89 ? 32.840 25.934 11.352 1.00 68.19 89 SER A C 1
ATOM 695 O O . SER A 1 89 ? 32.389 27.014 10.965 1.00 68.19 89 SER A O 1
ATOM 697 N N . ASP A 1 90 ? 33.284 25.703 12.588 1.00 54.91 90 ASP A N 1
ATOM 698 C CA . ASP A 1 90 ? 33.673 26.763 13.534 1.00 54.91 90 ASP A CA 1
ATOM 699 C C . ASP A 1 90 ? 34.844 27.595 12.980 1.00 54.91 90 ASP A C 1
ATOM 701 O O . ASP A 1 90 ? 35.743 26.998 12.334 1.00 54.91 90 ASP A O 1
#

Foldseek 3Di:
DDDDDDDDPPPDDDDDDDPDPDDDDDDPLVVVLVVCCVVDVDPCSVDPVSSVVSSVVSVVCVVVVVVVVPDDDDPPDDPPDDDDDDDPDD

pLDDT: mean 82.07, std 17.4, range [40.94, 97.69]

Solvent-accessible surface area (backbone atoms only — not comparable to full-atom values): 6221 Å² total; per-residue (Å²): 137,91,80,84,84,79,88,81,80,84,83,70,84,78,73,80,78,74,81,79,75,78,82,77,78,79,57,71,39,58,57,50,49,54,51,47,50,73,75,54,84,48,78,67,71,73,37,66,69,53,44,51,51,52,40,54,48,45,46,50,49,55,55,50,49,56,54,60,73,67,53,90,75,56,97,83,64,72,70,99,68,77,92,74,83,87,73,84,82,127

Nearest PDB structures (foldseek):
  7zm7-assembly1_F  TM=3.330E-01  e=9.287E+00  Thermochaetoides thermophila DSM 1495

Radius of gyration: 31.26 Å; Cα contacts (8 Å, |Δi|>4): 17; chains: 1; bounding box: 106×54×53 Å

Secondary structure (DSSP, 8-state):
--------------PPPPP-PPPPPPPHHHHHHHHHHHHS--GGGG-HHHHHHHHHHHHHHHHHHHHHHTS---TT---S----------

Mean predicted aligned error: 14.33 Å